Protein AF-A0A919ZXW0-F1 (afdb_monomer_lite)

pLDDT: mean 82.47, std 14.69, range [40.94, 95.88]

Foldseek 3Di:
DDDPPWPADDPDDDDAAAAEDQQDFDADWDDRRPDIHGYAQWAFEDPVQDGDIDGHRDDVRVQVVNVVSVDHPDPVVVVVVVVVCPDCPVVVPD

Structure (mmCIF, N/CA/C/O backbone):
data_AF-A0A919ZXW0-F1
#
_entry.id   AF-A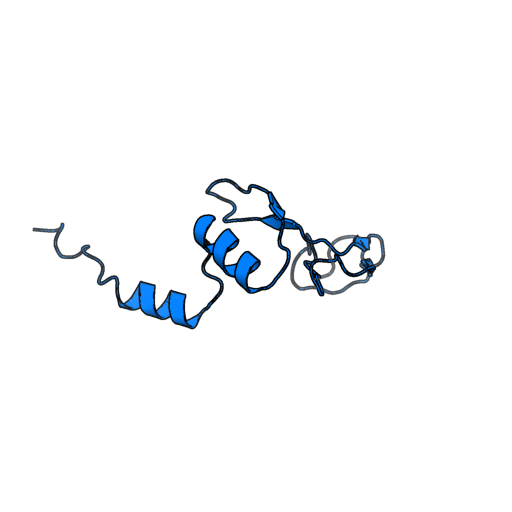0A919ZXW0-F1
#
loop_
_atom_site.group_PDB
_atom_site.id
_atom_site.type_symbol
_atom_site.label_atom_id
_atom_site.label_alt_id
_atom_site.label_comp_id
_atom_site.label_asym_id
_atom_site.label_entity_id
_atom_site.label_seq_id
_atom_site.pdbx_PDB_ins_code
_atom_site.Cartn_x
_atom_site.Cartn_y
_atom_site.Cartn_z
_atom_site.occupancy
_atom_site.B_iso_or_equiv
_atom_site.auth_seq_id
_atom_site.auth_comp_id
_atom_site.auth_asym_id
_atom_site.auth_atom_id
_atom_site.pdbx_PDB_model_num
ATOM 1 N N . MET A 1 1 ? -11.836 2.467 -21.014 1.00 50.50 1 MET A N 1
ATOM 2 C CA . MET A 1 1 ? -11.154 3.701 -21.457 1.00 50.50 1 MET A CA 1
ATOM 3 C C . MET A 1 1 ? -9.701 3.354 -21.729 1.00 50.50 1 MET A C 1
ATOM 5 O O . MET A 1 1 ? -9.125 2.641 -20.919 1.00 50.50 1 MET A O 1
ATOM 9 N N . ARG A 1 2 ? -9.147 3.759 -22.878 1.00 53.34 2 ARG A N 1
ATOM 10 C CA . ARG A 1 2 ? -7.698 3.696 -23.118 1.00 53.34 2 ARG A CA 1
ATOM 11 C C . ARG A 1 2 ? -7.099 4.978 -22.556 1.00 53.34 2 ARG A C 1
ATOM 13 O O . ARG A 1 2 ? -7.673 6.043 -22.772 1.00 53.34 2 ARG A O 1
ATOM 20 N N . TRP A 1 3 ? -6.031 4.875 -21.782 1.00 59.41 3 TRP A N 1
ATOM 21 C CA . TRP A 1 3 ? -5.321 6.047 -21.287 1.00 59.41 3 TRP A CA 1
ATOM 22 C C . TRP A 1 3 ? -4.027 6.180 -22.093 1.00 59.41 3 TRP A C 1
ATOM 24 O O . TRP A 1 3 ? -3.200 5.275 -22.058 1.00 59.41 3 TRP A O 1
ATOM 34 N N . GLY A 1 4 ? -3.892 7.267 -22.859 1.00 62.69 4 GLY A N 1
ATOM 35 C CA . GLY A 1 4 ? -2.736 7.513 -23.729 1.00 62.69 4 GLY A CA 1
ATOM 36 C C . GLY A 1 4 ? -2.588 6.506 -24.877 1.00 62.69 4 GLY A C 1
ATOM 37 O O . GLY A 1 4 ? -3.569 5.923 -25.340 1.00 62.69 4 GLY A O 1
ATOM 38 N N . SER A 1 5 ? -1.350 6.302 -25.327 1.00 59.25 5 SER A N 1
ATOM 39 C CA . SER A 1 5 ? -0.995 5.340 -26.376 1.00 59.25 5 SER A CA 1
ATOM 40 C C . SER A 1 5 ? -1.020 3.874 -25.896 1.00 59.25 5 SER A C 1
ATOM 42 O O . SER A 1 5 ? -0.951 2.961 -26.711 1.00 59.25 5 SER A O 1
ATOM 44 N N . ASN A 1 6 ? -1.195 3.616 -24.591 1.00 60.91 6 ASN A N 1
ATOM 45 C CA . ASN A 1 6 ? -1.132 2.274 -23.996 1.00 60.91 6 ASN A CA 1
ATOM 46 C C . ASN A 1 6 ? -2.200 1.303 -24.525 1.00 60.91 6 ASN A C 1
ATOM 48 O O . ASN 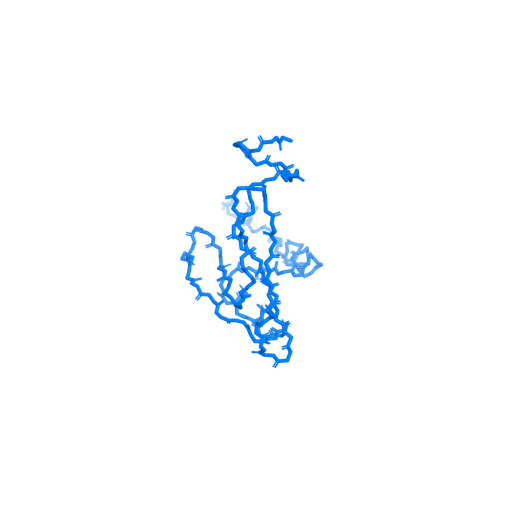A 1 6 ? -3.396 1.606 -24.611 1.00 60.91 6 ASN A O 1
ATOM 52 N N . SER A 1 7 ? -1.752 0.087 -24.847 1.00 69.69 7 SER A N 1
ATOM 53 C CA . SER A 1 7 ? -2.592 -1.035 -25.276 1.00 69.69 7 SER A CA 1
ATOM 54 C C . SER A 1 7 ? -3.304 -1.715 -24.100 1.00 69.69 7 SER A C 1
ATOM 56 O O . SER A 1 7 ? -4.357 -2.330 -24.298 1.00 69.69 7 SER A O 1
ATOM 58 N N . PHE A 1 8 ? -2.789 -1.555 -22.875 1.00 78.12 8 PHE A N 1
ATOM 59 C CA . PHE A 1 8 ? -3.362 -2.125 -21.659 1.00 78.12 8 PHE A CA 1
ATOM 60 C C . PHE A 1 8 ? -4.688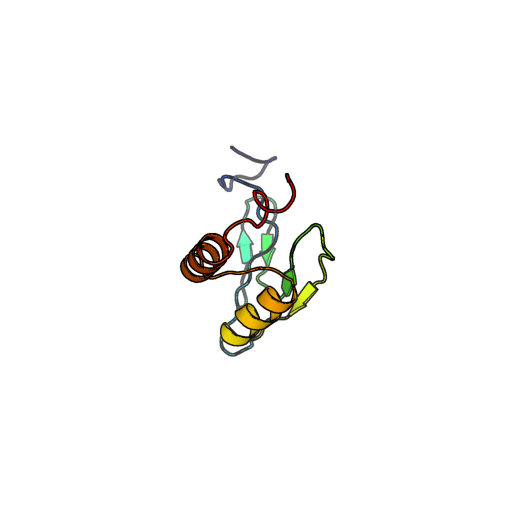 -1.459 -21.264 1.00 78.12 8 PHE A C 1
ATOM 62 O O . PHE A 1 8 ? -4.807 -0.236 -21.147 1.00 78.12 8 PHE A O 1
ATOM 69 N N . ARG A 1 9 ? -5.721 -2.280 -21.040 1.00 77.00 9 ARG A N 1
ATOM 70 C CA . ARG A 1 9 ? -7.084 -1.819 -20.748 1.00 77.00 9 ARG A CA 1
ATOM 71 C C . ARG A 1 9 ? -7.374 -1.914 -19.248 1.00 77.00 9 ARG A C 1
ATOM 73 O O . ARG A 1 9 ? -7.680 -2.989 -18.747 1.00 77.00 9 ARG A O 1
ATOM 80 N N . TRP A 1 10 ? -7.387 -0.773 -18.557 1.00 80.25 10 TRP A N 1
ATOM 81 C CA . TRP A 1 10 ? -7.821 -0.667 -17.157 1.00 80.25 10 TRP A CA 1
ATOM 82 C C . TRP A 1 10 ? -8.847 0.454 -16.964 1.00 80.25 10 TRP A C 1
ATOM 84 O O . TRP A 1 10 ? -8.984 1.354 -17.793 1.00 80.25 10 TRP A O 1
ATOM 94 N N . VAL A 1 11 ? -9.600 0.401 -15.864 1.00 80.81 11 VAL A N 1
ATOM 95 C CA . VAL A 1 11 ? -10.648 1.397 -15.568 1.00 80.81 11 VAL A CA 1
ATOM 96 C C . VAL A 1 11 ? -10.050 2.736 -15.096 1.00 80.81 11 VAL A C 1
ATOM 98 O O . VAL A 1 11 ? -10.674 3.782 -15.267 1.00 80.81 11 VAL A O 1
ATOM 101 N N . ARG A 1 12 ? -8.842 2.733 -14.517 1.00 82.12 12 ARG A N 1
ATOM 102 C CA . ARG A 1 12 ? -8.133 3.914 -13.978 1.00 82.12 12 ARG A CA 1
ATOM 103 C C . ARG A 1 12 ? -6.623 3.851 -14.287 1.00 82.12 12 ARG A C 1
ATOM 105 O O . ARG A 1 12 ? -6.136 2.801 -14.674 1.00 82.12 12 ARG A O 1
ATOM 112 N N . PRO A 1 13 ? -5.849 4.927 -14.112 1.00 79.00 13 PRO A N 1
ATOM 113 C CA . PRO A 1 13 ? -4.392 4.818 -14.120 1.00 79.00 13 PRO A CA 1
ATOM 114 C C . PRO A 1 13 ? -3.907 3.966 -12.939 1.00 79.00 13 PRO A C 1
ATOM 116 O O . PRO A 1 13 ? -4.327 4.180 -11.799 1.00 79.00 13 PRO A O 1
ATOM 119 N N . LEU A 1 14 ? -3.051 2.983 -13.217 1.00 86.94 14 LEU A N 1
ATOM 120 C CA . LEU A 1 14 ? -2.332 2.232 -12.191 1.00 86.94 14 LEU A CA 1
ATOM 121 C C . LEU A 1 14 ? -1.058 3.002 -11.830 1.00 86.94 14 LEU A C 1
ATOM 123 O O . LEU A 1 14 ? -0.353 3.471 -12.715 1.00 86.94 14 LEU A O 1
ATOM 127 N N . HIS A 1 15 ? -0.781 3.150 -10.535 1.00 84.88 15 HIS A N 1
ATOM 128 C CA . HIS A 1 15 ? 0.357 3.945 -10.052 1.00 84.88 15 HIS A CA 1
ATOM 129 C C . HIS A 1 15 ? 1.464 3.113 -9.398 1.00 84.88 15 HIS A C 1
ATOM 131 O O . HIS A 1 15 ? 2.595 3.576 -9.311 1.00 84.88 15 HIS A O 1
ATOM 137 N N . SER A 1 16 ? 1.137 1.935 -8.870 1.00 90.31 16 SER A N 1
ATOM 138 C CA . SER A 1 16 ? 2.081 1.047 -8.189 1.00 90.31 16 SER A CA 1
ATOM 139 C C . SER A 1 16 ? 1.449 -0.325 -7.986 1.00 90.31 16 SER A C 1
ATOM 141 O O . SER A 1 16 ? 0.236 -0.409 -7.773 1.00 90.31 16 SER A O 1
ATOM 143 N N . ILE A 1 17 ? 2.270 -1.372 -7.977 1.00 92.81 17 ILE A N 1
ATOM 144 C CA . ILE A 1 17 ? 1.858 -2.742 -7.662 1.00 92.81 17 ILE A CA 1
ATOM 145 C C . ILE A 1 17 ? 2.655 -3.201 -6.446 1.00 92.81 17 ILE A C 1
ATOM 147 O O . ILE A 1 17 ? 3.882 -3.249 -6.489 1.00 92.81 17 ILE A O 1
ATOM 151 N N . LEU A 1 18 ? 1.947 -3.510 -5.360 1.00 93.75 18 LEU A N 1
ATOM 152 C CA . LEU A 1 18 ? 2.549 -4.069 -4.156 1.00 93.75 18 LEU A CA 1
ATOM 153 C C . LEU A 1 18 ? 2.608 -5.593 -4.310 1.00 93.75 18 LEU A C 1
ATOM 155 O O . LEU A 1 18 ? 1.553 -6.227 -4.337 1.00 93.75 18 LEU A O 1
ATOM 159 N N . ALA A 1 19 ? 3.804 -6.166 -4.428 1.00 94.56 19 ALA A N 1
ATOM 160 C CA . ALA A 1 19 ? 3.980 -7.613 -4.554 1.00 94.56 19 ALA A CA 1
ATOM 161 C C . ALA A 1 19 ? 5.193 -8.061 -3.733 1.00 94.56 19 ALA A C 1
ATOM 163 O O . ALA A 1 19 ? 6.340 -7.840 -4.119 1.00 94.56 19 ALA A O 1
ATOM 164 N N . VAL A 1 20 ? 4.910 -8.650 -2.573 1.00 93.50 20 VAL A N 1
ATOM 165 C CA . VAL A 1 20 ? 5.902 -9.053 -1.573 1.00 93.50 20 VAL A CA 1
ATOM 166 C C . VAL A 1 20 ? 5.612 -10.487 -1.151 1.00 93.50 20 VAL A C 1
ATOM 168 O O . VAL A 1 20 ? 4.452 -10.833 -0.909 1.00 93.50 20 VAL A O 1
ATOM 171 N N . PHE A 1 21 ? 6.653 -11.306 -1.064 1.00 92.81 21 PHE A N 1
ATOM 172 C CA . PHE A 1 21 ? 6.600 -12.686 -0.600 1.00 92.81 21 PHE A CA 1
ATOM 173 C C . PHE A 1 21 ? 7.810 -12.942 0.301 1.00 92.81 21 PHE A C 1
ATOM 175 O O . PHE A 1 21 ? 8.916 -12.570 -0.061 1.00 92.81 21 PHE A O 1
ATOM 182 N N . GLU A 1 22 ? 7.593 -13.504 1.494 1.00 89.75 22 GLU A N 1
ATOM 183 C CA . GLU A 1 22 ? 8.666 -13.752 2.480 1.00 89.75 22 GLU A CA 1
ATOM 184 C C . GLU A 1 22 ? 9.554 -12.523 2.780 1.00 89.75 22 GLU A C 1
ATOM 186 O O . GLU A 1 22 ? 10.762 -12.636 2.934 1.00 89.75 22 GLU A O 1
ATOM 191 N N . ALA A 1 23 ? 8.942 -11.335 2.893 1.00 88.94 23 ALA A N 1
ATOM 192 C CA . ALA A 1 23 ? 9.622 -10.044 3.081 1.00 88.94 23 ALA A CA 1
ATOM 193 C C . ALA A 1 23 ? 10.508 -9.574 1.909 1.00 88.94 23 ALA A C 1
ATOM 195 O O . ALA A 1 23 ? 11.144 -8.525 2.006 1.00 88.94 23 ALA A O 1
ATOM 196 N N . GLU A 1 24 ? 10.475 -10.265 0.770 1.00 92.44 24 GLU A N 1
ATOM 197 C CA . GLU A 1 24 ? 11.162 -9.862 -0.452 1.00 92.44 24 GLU A CA 1
ATOM 198 C C . GLU A 1 24 ? 10.182 -9.360 -1.514 1.00 92.44 24 GLU A C 1
ATOM 200 O O . GLU A 1 24 ? 9.061 -9.853 -1.666 1.00 92.44 24 GLU A O 1
ATOM 205 N N . VAL A 1 25 ? 10.603 -8.342 -2.268 1.00 93.56 25 VAL A N 1
ATOM 206 C CA . VAL A 1 25 ? 9.835 -7.859 -3.419 1.00 93.56 25 VAL A CA 1
ATOM 207 C C . VAL A 1 25 ? 9.945 -8.889 -4.530 1.00 93.56 25 VAL A C 1
ATOM 209 O O . VAL A 1 25 ? 11.046 -9.241 -4.946 1.00 93.56 25 VAL A O 1
ATOM 212 N N . LEU A 1 26 ? 8.804 -9.334 -5.053 1.00 93.81 26 LEU A N 1
ATOM 213 C CA . LEU A 1 26 ? 8.805 -10.249 -6.186 1.00 93.81 26 LEU A CA 1
ATOM 214 C C . LEU A 1 26 ? 9.439 -9.575 -7.406 1.00 93.81 26 LEU A C 1
ATOM 216 O O . LEU A 1 26 ? 9.067 -8.463 -7.781 1.00 93.81 26 LEU A O 1
ATOM 220 N N . HIS A 1 27 ? 10.361 -10.275 -8.060 1.00 93.12 27 HIS A N 1
ATOM 221 C CA . HIS A 1 27 ? 10.943 -9.808 -9.310 1.00 93.12 27 HIS A CA 1
ATOM 222 C C . HIS A 1 27 ? 9.910 -9.920 -10.428 1.00 93.12 27 HIS A C 1
ATOM 224 O O . HIS A 1 27 ? 9.548 -11.011 -10.866 1.00 93.12 27 HIS A O 1
ATOM 230 N N . GLY A 1 28 ? 9.422 -8.773 -10.882 1.00 94.12 28 GLY A N 1
ATOM 231 C CA . GLY A 1 28 ? 8.459 -8.717 -11.962 1.00 94.12 28 GLY A CA 1
ATOM 232 C C . GLY A 1 28 ? 7.962 -7.309 -12.224 1.00 94.12 28 GLY A C 1
ATOM 233 O O . GLY A 1 28 ? 8.221 -6.358 -11.480 1.00 94.12 28 GLY A O 1
ATOM 234 N N . GLU A 1 29 ? 7.236 -7.195 -13.322 1.00 94.31 29 GLU A N 1
ATOM 235 C CA . GLU A 1 29 ? 6.638 -5.956 -13.774 1.00 94.31 29 GLU A CA 1
ATOM 236 C C . GLU A 1 29 ? 5.345 -6.254 -14.528 1.00 94.31 29 GLU A C 1
ATOM 238 O O . GLU A 1 29 ? 5.179 -7.319 -15.127 1.00 94.31 29 GLU A O 1
ATOM 243 N N . LEU A 1 30 ? 4.418 -5.303 -14.497 1.00 90.31 30 LEU A N 1
ATOM 244 C CA . LEU A 1 30 ? 3.242 -5.322 -15.352 1.00 90.31 30 LEU A CA 1
ATOM 245 C C . LEU A 1 30 ? 3.498 -4.441 -16.573 1.00 90.31 30 LEU A C 1
ATOM 247 O O . LEU A 1 30 ? 3.662 -3.227 -16.433 1.00 90.31 30 LEU A O 1
ATOM 251 N N . ASP A 1 31 ? 3.484 -5.051 -17.754 1.00 89.00 31 ASP A N 1
ATOM 252 C CA . ASP A 1 31 ? 3.564 -4.337 -19.026 1.00 89.00 31 ASP A CA 1
ATOM 253 C C . ASP A 1 31 ? 2.236 -3.626 -19.329 1.00 89.00 31 ASP A C 1
ATOM 255 O O . ASP A 1 31 ? 1.168 -4.246 -19.403 1.00 89.00 31 ASP A O 1
ATOM 259 N N . LEU A 1 32 ? 2.298 -2.304 -19.484 1.00 84.88 32 LEU A N 1
ATOM 260 C CA . LEU A 1 32 ? 1.161 -1.463 -19.844 1.00 84.88 32 LEU A CA 1
ATOM 261 C C . LEU A 1 32 ? 1.115 -1.132 -21.351 1.00 84.88 32 LEU A C 1
ATOM 263 O O . LEU A 1 32 ? 0.179 -0.462 -21.801 1.00 84.88 32 LEU A O 1
ATOM 267 N N . GLY A 1 33 ? 2.086 -1.596 -22.140 1.00 82.06 33 GLY A N 1
ATOM 268 C CA . GLY A 1 33 ? 2.219 -1.387 -23.583 1.00 82.06 33 GLY A CA 1
ATOM 269 C C . GLY A 1 33 ? 3.327 -0.397 -23.962 1.00 82.06 33 GLY A C 1
ATOM 270 O O . GLY A 1 33 ? 4.169 -0.726 -24.790 1.00 82.06 33 GLY A O 1
ATOM 271 N N . HIS A 1 34 ? 3.349 0.806 -23.375 1.00 77.94 34 HIS A N 1
ATOM 272 C CA . HIS A 1 34 ? 4.447 1.784 -23.525 1.00 77.94 34 HIS A CA 1
ATOM 273 C C . HIS A 1 34 ? 5.215 2.054 -22.232 1.00 77.94 34 HIS A C 1
ATOM 275 O O . HIS A 1 34 ? 6.226 2.749 -22.268 1.00 77.94 34 HIS A O 1
ATOM 281 N N . ASP A 1 35 ? 4.731 1.551 -21.099 1.00 83.06 35 ASP A N 1
ATOM 282 C CA . ASP A 1 35 ? 5.359 1.729 -19.793 1.00 83.06 35 ASP A CA 1
ATOM 283 C C . ASP A 1 35 ? 5.243 0.431 -18.991 1.00 83.06 35 ASP A C 1
ATOM 285 O O . ASP A 1 35 ? 4.415 -0.428 -19.306 1.00 83.06 35 ASP A O 1
ATOM 289 N N . LYS A 1 36 ? 6.064 0.288 -17.955 1.00 88.62 36 LYS A N 1
ATOM 290 C CA . LYS A 1 36 ? 6.149 -0.907 -17.119 1.00 88.62 36 LYS A CA 1
ATOM 291 C C . LYS A 1 36 ? 6.007 -0.523 -15.655 1.00 88.62 36 LYS A C 1
ATOM 293 O O . LYS A 1 36 ? 6.698 0.359 -15.152 1.00 88.62 36 LYS A O 1
ATOM 298 N N . LEU A 1 37 ? 5.121 -1.214 -14.945 1.00 91.44 37 LEU A N 1
ATOM 299 C CA . LEU A 1 37 ? 4.987 -1.065 -13.498 1.00 91.44 37 LEU A CA 1
ATOM 300 C C . LEU A 1 37 ? 5.753 -2.170 -12.788 1.00 91.44 37 LEU A C 1
ATOM 302 O O . LEU A 1 37 ? 5.242 -3.279 -12.635 1.00 91.44 37 LEU A O 1
ATOM 306 N N . VAL A 1 38 ? 6.955 -1.839 -12.324 1.00 95.38 38 VAL A N 1
ATOM 307 C CA . VAL A 1 38 ? 7.783 -2.730 -11.505 1.00 95.38 38 VAL A CA 1
ATOM 308 C C . VAL A 1 38 ? 7.115 -2.965 -10.151 1.00 95.38 38 VAL A C 1
ATOM 310 O O . VAL A 1 38 ? 6.548 -2.050 -9.540 1.00 95.38 38 VAL A O 1
ATOM 313 N N . PHE A 1 39 ? 7.169 -4.207 -9.686 1.00 95.88 39 PHE A N 1
ATOM 314 C CA . PHE A 1 39 ? 6.680 -4.583 -8.367 1.00 95.88 39 PHE A CA 1
ATOM 315 C C . PHE A 1 39 ? 7.495 -3.905 -7.260 1.00 95.88 39 PHE A C 1
ATOM 317 O O . PHE A 1 39 ? 8.692 -3.662 -7.389 1.00 95.88 39 PHE A O 1
ATOM 324 N N . THR A 1 40 ? 6.833 -3.551 -6.161 1.00 95.12 40 THR A N 1
ATOM 325 C CA . THR A 1 40 ? 7.464 -2.848 -5.039 1.00 95.12 40 THR A CA 1
ATOM 326 C C . THR A 1 40 ? 6.899 -3.314 -3.699 1.00 95.12 40 THR A C 1
ATOM 328 O O . THR A 1 40 ? 5.810 -3.880 -3.640 1.00 95.12 40 THR A O 1
ATOM 331 N N . ASN A 1 41 ? 7.620 -3.040 -2.611 1.00 95.25 41 ASN A N 1
ATOM 332 C CA . ASN A 1 41 ? 7.142 -3.137 -1.228 1.00 95.25 41 ASN A CA 1
ATOM 333 C C . ASN A 1 41 ? 6.638 -1.790 -0.678 1.00 95.25 41 ASN A C 1
ATOM 335 O O . ASN A 1 41 ? 6.297 -1.683 0.497 1.00 95.25 41 ASN A O 1
ATOM 339 N N . MET A 1 42 ? 6.584 -0.748 -1.510 1.00 93.81 42 MET A N 1
ATOM 340 C CA . MET A 1 42 ? 6.200 0.594 -1.086 1.00 93.81 42 MET A CA 1
ATOM 341 C C . MET A 1 42 ? 4.721 0.877 -1.361 1.00 93.81 42 MET A C 1
ATOM 343 O O . MET A 1 42 ? 4.237 0.782 -2.489 1.00 93.81 42 MET A O 1
ATOM 347 N N . THR A 1 43 ? 4.006 1.327 -0.335 1.00 92.44 43 THR A N 1
ATOM 348 C CA . THR A 1 43 ? 2.625 1.816 -0.419 1.00 92.44 43 THR A CA 1
ATOM 349 C C . THR A 1 43 ? 2.493 3.220 0.174 1.00 92.44 43 THR A C 1
ATOM 351 O O . THR A 1 43 ? 3.476 3.821 0.602 1.00 92.44 43 THR A O 1
ATOM 354 N N . ARG A 1 44 ? 1.287 3.795 0.153 1.00 90.19 44 ARG A N 1
ATOM 355 C CA . ARG A 1 44 ? 1.005 5.138 0.681 1.00 90.19 44 ARG A CA 1
ATOM 356 C C . ARG A 1 44 ? -0.284 5.155 1.492 1.00 90.19 44 ARG A C 1
ATOM 358 O O . ARG A 1 44 ? -1.240 4.449 1.178 1.00 90.19 44 ARG A O 1
ATOM 365 N N . GLY A 1 45 ? -0.298 6.007 2.513 1.00 86.19 45 GLY A N 1
ATOM 366 C CA . GLY A 1 45 ? -1.463 6.282 3.349 1.00 86.19 45 GLY A CA 1
ATOM 367 C C . GLY A 1 45 ? -2.533 7.152 2.683 1.00 86.19 45 GLY A C 1
ATOM 368 O O . GLY A 1 45 ? -2.586 7.327 1.462 1.00 86.19 45 GLY A O 1
ATOM 369 N N . HIS A 1 46 ? -3.411 7.732 3.503 1.00 83.88 46 HIS A N 1
ATOM 370 C CA . HIS A 1 46 ? -4.486 8.593 3.017 1.00 83.88 46 HIS A CA 1
ATOM 371 C C . HIS A 1 46 ? -3.944 9.862 2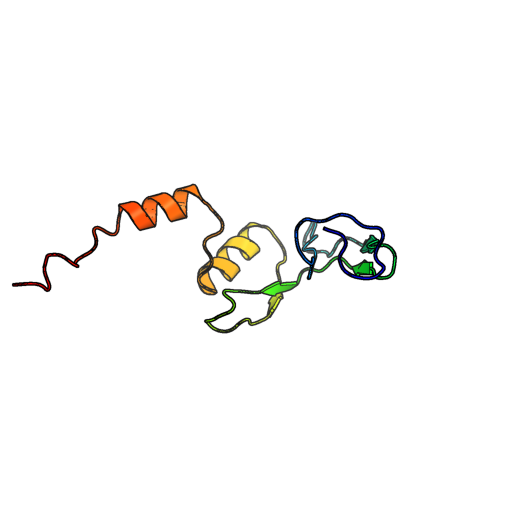.329 1.00 83.88 46 HIS A C 1
ATOM 373 O O . HIS A 1 46 ? -3.263 10.677 2.948 1.00 83.88 46 HIS A O 1
ATOM 379 N N . ARG A 1 47 ? -4.325 10.078 1.061 1.00 74.81 47 ARG A N 1
ATOM 380 C CA . ARG A 1 47 ? -3.804 11.154 0.190 1.00 74.81 47 ARG A CA 1
ATOM 381 C C . ARG A 1 47 ? -3.855 12.561 0.799 1.00 74.81 47 ARG A C 1
ATOM 383 O O . ARG A 1 47 ? -2.962 13.357 0.549 1.00 74.81 47 ARG A O 1
ATOM 390 N N . CYS A 1 48 ? -4.882 12.862 1.591 1.00 69.75 48 CYS A N 1
ATOM 391 C CA . CYS A 1 48 ? -5.085 14.192 2.176 1.00 69.75 48 CYS A CA 1
ATOM 392 C C . CYS A 1 48 ? -4.368 14.418 3.519 1.00 69.75 48 CYS A C 1
ATOM 394 O O . CYS A 1 48 ? -4.373 15.540 4.007 1.00 69.75 48 CYS A O 1
ATOM 396 N N . CYS A 1 49 ? -3.820 13.379 4.162 1.00 65.06 49 CYS A N 1
ATOM 397 C CA . CYS A 1 49 ? -3.348 13.452 5.555 1.00 65.06 49 CYS A CA 1
ATOM 398 C C . CYS A 1 49 ? -1.846 13.167 5.711 1.00 65.06 49 CYS A C 1
ATOM 400 O O . CYS A 1 49 ? -1.429 12.724 6.775 1.00 65.06 49 CYS A O 1
ATOM 402 N N . GLY A 1 50 ? -1.061 13.415 4.661 1.00 57.56 50 GLY A N 1
ATOM 403 C CA . GLY A 1 50 ? 0.344 13.016 4.583 1.00 57.56 50 GLY A CA 1
ATOM 404 C C . GLY A 1 50 ? 0.462 11.672 3.874 1.00 57.56 50 GLY A C 1
ATOM 405 O O . GLY A 1 50 ? 0.205 10.615 4.444 1.00 57.56 50 GLY A O 1
ATOM 406 N N . ALA A 1 51 ? 0.804 11.718 2.587 1.00 65.31 51 ALA A N 1
ATOM 407 C CA . ALA A 1 51 ? 1.004 10.535 1.757 1.00 65.31 51 ALA A CA 1
ATOM 408 C C . ALA A 1 51 ? 2.455 10.042 1.866 1.00 65.31 51 ALA A C 1
ATOM 410 O O . ALA A 1 51 ? 3.155 9.936 0.856 1.00 65.31 51 ALA A O 1
ATOM 411 N N . GLU A 1 52 ? 2.917 9.785 3.089 1.00 79.69 52 GLU A N 1
ATOM 412 C CA . GLU A 1 52 ? 4.246 9.215 3.295 1.00 79.69 52 GLU A CA 1
ATOM 413 C C . GLU A 1 52 ? 4.322 7.813 2.683 1.00 79.69 52 GLU A C 1
ATOM 415 O O . GLU A 1 52 ? 3.331 7.070 2.637 1.00 79.69 52 GLU A O 1
ATOM 420 N N . LYS A 1 53 ? 5.502 7.485 2.147 1.00 88.25 53 LYS A N 1
ATOM 421 C CA . LYS A 1 53 ? 5.789 6.147 1.635 1.00 88.25 53 LYS A CA 1
ATOM 422 C C . LYS A 1 53 ? 5.943 5.198 2.818 1.00 88.25 53 LYS A C 1
ATOM 424 O O . LYS A 1 53 ? 6.631 5.503 3.784 1.00 88.25 53 LYS A O 1
ATOM 429 N N . ILE A 1 54 ? 5.310 4.043 2.708 1.00 91.94 54 ILE A N 1
ATOM 430 C CA . ILE A 1 54 ? 5.263 3.003 3.725 1.00 91.94 54 ILE A CA 1
ATOM 431 C C . ILE A 1 54 ? 5.876 1.751 3.102 1.00 91.94 54 ILE A C 1
ATOM 433 O O . ILE A 1 54 ? 5.312 1.232 2.141 1.00 91.94 54 ILE A O 1
ATOM 437 N N . SER A 1 55 ? 7.003 1.274 3.632 1.00 93.12 55 SER A N 1
ATOM 438 C CA . SER A 1 55 ? 7.553 -0.041 3.268 1.00 93.12 55 SER A CA 1
ATOM 439 C C . SER A 1 55 ? 6.780 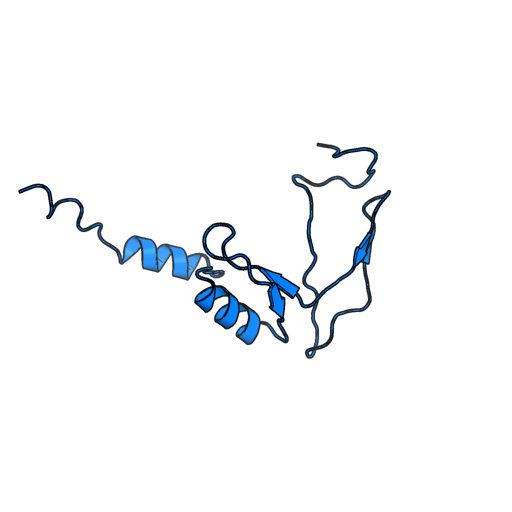-1.138 3.987 1.00 93.12 55 SER A C 1
ATOM 441 O O . SER A 1 55 ? 6.416 -0.949 5.150 1.00 93.12 55 SER A O 1
ATOM 443 N N . VAL A 1 56 ? 6.531 -2.256 3.317 1.00 92.94 56 VAL A N 1
ATOM 444 C CA . VAL A 1 56 ? 5.692 -3.353 3.805 1.00 92.94 56 VAL A CA 1
ATOM 445 C C . VAL A 1 56 ? 6.399 -4.680 3.590 1.00 92.94 56 VAL A C 1
ATOM 447 O O . VAL A 1 56 ? 6.743 -5.002 2.457 1.00 92.94 56 VAL A O 1
ATOM 450 N N . ASP A 1 57 ? 6.522 -5.473 4.649 1.00 91.50 57 ASP A N 1
ATOM 451 C CA . ASP A 1 57 ? 7.255 -6.747 4.583 1.00 91.50 57 ASP A CA 1
ATOM 452 C C . ASP A 1 57 ? 6.308 -7.959 4.565 1.00 91.50 57 ASP A C 1
ATOM 454 O O . ASP A 1 57 ? 6.600 -9.005 3.993 1.00 91.50 57 ASP A O 1
ATOM 458 N N . ASN A 1 58 ? 5.128 -7.827 5.173 1.00 92.25 58 ASN A N 1
ATOM 459 C CA . ASN A 1 58 ? 4.099 -8.863 5.191 1.00 92.25 58 ASN A CA 1
ATOM 460 C C . ASN A 1 58 ? 2.697 -8.254 5.366 1.00 92.25 58 ASN A C 1
ATOM 462 O O . ASN A 1 58 ? 2.534 -7.045 5.535 1.00 92.25 58 ASN A O 1
ATOM 466 N N . PHE A 1 59 ? 1.660 -9.094 5.333 1.00 91.44 59 PHE A N 1
ATOM 467 C CA . PHE A 1 59 ? 0.276 -8.624 5.415 1.00 91.44 59 PHE A CA 1
ATOM 468 C C . PHE A 1 59 ? -0.106 -8.022 6.779 1.00 91.44 59 PHE A C 1
ATOM 470 O O . PHE A 1 59 ? -0.877 -7.063 6.824 1.00 91.44 59 PHE A O 1
ATOM 477 N N . ALA A 1 60 ? 0.421 -8.546 7.889 1.00 92.62 60 ALA A N 1
ATOM 478 C CA . ALA A 1 60 ? 0.132 -7.991 9.213 1.00 92.62 60 ALA A CA 1
ATOM 479 C C . ALA A 1 60 ? 0.725 -6.578 9.344 1.00 92.62 60 ALA A C 1
ATOM 481 O O . ALA A 1 60 ? 0.032 -5.628 9.707 1.00 92.62 60 ALA A O 1
ATOM 482 N N . ASP A 1 61 ? 1.978 -6.424 8.920 1.00 92.69 61 ASP A N 1
ATOM 483 C CA . ASP A 1 61 ? 2.680 -5.146 8.857 1.00 92.69 61 ASP A CA 1
ATOM 484 C C . ASP A 1 61 ? 1.978 -4.142 7.920 1.00 92.69 61 ASP A C 1
ATOM 486 O O . ASP A 1 61 ? 1.786 -2.973 8.268 1.00 92.69 61 ASP A O 1
ATOM 490 N N . TYR A 1 62 ? 1.489 -4.614 6.767 1.00 93.06 62 TYR A N 1
ATOM 491 C CA . TYR A 1 62 ? 0.668 -3.825 5.845 1.00 93.06 62 TYR A CA 1
ATOM 492 C C . TYR A 1 62 ? -0.570 -3.241 6.533 1.00 93.06 62 TYR A C 1
ATOM 494 O O . TYR A 1 62 ? -0.849 -2.043 6.418 1.00 93.06 62 TYR A O 1
ATOM 502 N N . GLN A 1 63 ? -1.312 -4.085 7.255 1.00 93.25 63 GLN A N 1
ATOM 503 C CA . GLN A 1 63 ? -2.538 -3.697 7.940 1.00 93.25 63 GLN A CA 1
ATOM 504 C C . GLN A 1 63 ? -2.269 -2.677 9.047 1.00 93.25 63 GLN A C 1
ATOM 506 O O . GLN A 1 63 ? -2.972 -1.663 9.131 1.00 93.25 63 GLN A O 1
ATOM 511 N N . ASP A 1 64 ? -1.235 -2.901 9.853 1.00 93.19 64 ASP A N 1
ATOM 512 C CA . ASP A 1 64 ? -0.883 -2.030 10.971 1.00 93.19 64 ASP A CA 1
ATOM 513 C C . ASP A 1 64 ? -0.368 -0.669 10.507 1.00 93.19 64 ASP A C 1
ATOM 515 O O . ASP A 1 64 ? -0.819 0.375 10.998 1.00 93.19 64 ASP A O 1
ATOM 519 N N . LYS A 1 65 ? 0.543 -0.646 9.528 1.00 92.19 65 LYS A N 1
ATOM 520 C CA . LYS A 1 65 ? 1.088 0.603 8.983 1.00 92.19 65 LYS A CA 1
ATOM 521 C C . LYS A 1 65 ? 0.006 1.421 8.277 1.00 92.19 65 LYS A C 1
ATOM 523 O O . LYS A 1 65 ? -0.087 2.630 8.505 1.00 92.19 65 LYS A O 1
ATOM 528 N N . LEU A 1 66 ? -0.876 0.789 7.497 1.00 91.81 66 LEU A N 1
ATOM 529 C CA . LEU A 1 66 ? -1.999 1.497 6.876 1.00 91.81 66 LEU A CA 1
ATOM 530 C C . LEU A 1 66 ? -3.004 2.019 7.902 1.00 91.81 66 LEU A C 1
ATOM 532 O O . LEU A 1 66 ? -3.472 3.152 7.770 1.00 91.81 66 LEU A O 1
ATOM 536 N N . ARG A 1 67 ? -3.286 1.256 8.960 1.00 90.94 67 ARG A N 1
ATOM 537 C CA . ARG A 1 67 ? -4.145 1.711 10.057 1.00 90.94 67 ARG A CA 1
ATOM 538 C C . ARG A 1 67 ? -3.572 2.952 10.746 1.00 90.94 67 ARG A C 1
ATOM 540 O O . ARG A 1 67 ? -4.321 3.906 10.965 1.00 90.94 67 ARG A O 1
ATOM 547 N N . LYS A 1 68 ? -2.262 2.982 11.030 1.00 89.56 68 LYS A N 1
ATOM 548 C CA . LYS A 1 68 ? -1.561 4.175 11.555 1.00 89.56 68 LYS A CA 1
ATOM 549 C C . LYS A 1 68 ? -1.666 5.357 10.586 1.00 89.56 68 LYS A C 1
ATOM 551 O O . LYS A 1 68 ? -1.930 6.480 11.007 1.00 89.56 68 LYS A O 1
ATOM 556 N N . ALA A 1 69 ? -1.599 5.084 9.284 1.00 89.75 69 ALA A N 1
ATOM 557 C CA . ALA A 1 69 ? -1.817 6.058 8.216 1.00 89.75 69 ALA A CA 1
ATOM 558 C C . ALA A 1 69 ? -3.305 6.371 7.926 1.00 89.75 69 ALA A C 1
ATOM 560 O O . ALA A 1 69 ? -3.641 6.923 6.873 1.00 89.75 69 ALA A O 1
ATOM 561 N N . ARG A 1 70 ? -4.205 6.045 8.870 1.00 88.12 70 ARG A N 1
ATOM 562 C CA . ARG A 1 70 ? -5.655 6.318 8.840 1.00 88.12 70 ARG A CA 1
ATOM 563 C C . ARG A 1 70 ? -6.412 5.618 7.705 1.00 88.12 70 ARG A C 1
ATOM 565 O O . ARG A 1 70 ? -7.471 6.084 7.282 1.00 88.12 70 ARG A O 1
ATOM 572 N N . VAL A 1 71 ? -5.905 4.486 7.228 1.00 90.75 71 VAL A N 1
ATOM 573 C CA . VAL A 1 71 ? -6.541 3.646 6.209 1.00 90.75 71 VAL A CA 1
ATOM 574 C C . VAL A 1 71 ? -6.990 2.332 6.844 1.00 90.75 71 VAL A C 1
ATOM 576 O O . VAL A 1 71 ? -6.194 1.581 7.393 1.00 90.75 71 VAL A O 1
ATOM 579 N N . ILE A 1 72 ? -8.289 2.039 6.757 1.00 91.75 72 ILE A N 1
ATOM 580 C CA . ILE A 1 72 ? -8.863 0.762 7.202 1.00 91.75 72 ILE A CA 1
ATOM 581 C C . ILE A 1 72 ? -9.085 -0.108 5.966 1.00 91.75 72 ILE A C 1
ATOM 583 O O . ILE A 1 72 ? -9.936 0.217 5.134 1.00 91.75 72 ILE A O 1
ATOM 587 N N . ILE A 1 73 ? -8.321 -1.196 5.859 1.00 91.50 73 ILE A N 1
ATOM 588 C CA . ILE A 1 73 ? -8.371 -2.131 4.724 1.00 91.50 73 ILE A CA 1
ATOM 589 C C . ILE A 1 73 ? -9.614 -3.023 4.814 1.00 91.50 73 ILE A C 1
ATOM 591 O O . ILE A 1 73 ? -10.313 -3.224 3.820 1.00 91.50 73 ILE A O 1
ATOM 595 N N . ASP A 1 74 ? -9.918 -3.536 6.010 1.00 93.44 74 ASP A N 1
ATOM 596 C CA . ASP A 1 74 ? -11.035 -4.456 6.197 1.00 93.44 74 ASP A CA 1
ATOM 597 C C . ASP A 1 74 ? -12.387 -3.728 6.105 1.00 93.44 74 ASP A C 1
ATOM 599 O O . ASP A 1 74 ? -12.734 -2.824 6.878 1.00 93.44 74 ASP A O 1
ATOM 603 N N . ARG A 1 75 ? -13.195 -4.151 5.133 1.00 93.88 75 ARG A N 1
ATOM 604 C CA . ARG A 1 75 ? -14.502 -3.549 4.854 1.00 93.88 75 ARG A CA 1
ATOM 605 C C . ARG A 1 75 ? -15.487 -3.737 6.009 1.00 93.88 75 ARG A C 1
ATOM 607 O O . ARG A 1 75 ? -16.299 -2.840 6.263 1.00 93.88 75 ARG A O 1
ATOM 614 N N . ASN A 1 76 ? -15.463 -4.892 6.670 1.00 94.94 76 ASN A N 1
ATOM 615 C CA . ASN A 1 76 ? -16.412 -5.234 7.726 1.00 94.94 76 ASN A CA 1
ATOM 616 C C . ASN A 1 76 ? -16.122 -4.435 8.994 1.00 94.94 76 ASN A C 1
ATOM 618 O O . ASN A 1 76 ? -17.040 -3.888 9.603 1.00 94.94 76 ASN A O 1
ATOM 622 N N . GLU A 1 77 ? -14.851 -4.289 9.341 1.00 93.06 77 GLU A N 1
ATOM 623 C CA . GLU A 1 77 ? -14.358 -3.404 10.378 1.00 93.06 77 GLU A CA 1
ATOM 624 C C . GLU A 1 77 ? -14.781 -1.963 10.117 1.00 93.06 77 GLU A C 1
ATOM 626 O O . GLU A 1 77 ? -15.416 -1.348 10.976 1.00 93.06 77 GLU A O 1
ATOM 631 N N . ARG A 1 78 ? -14.527 -1.445 8.909 1.00 93.12 78 ARG A N 1
ATOM 632 C CA . ARG A 1 78 ? -14.951 -0.089 8.547 1.00 93.12 78 ARG A CA 1
ATOM 633 C C . ARG A 1 78 ? -16.462 0.087 8.719 1.00 93.12 78 ARG A C 1
ATOM 635 O O . ARG A 1 78 ? -16.911 1.080 9.287 1.00 93.12 78 ARG A O 1
ATOM 642 N N . LYS A 1 79 ? -17.257 -0.894 8.277 1.00 93.19 79 LYS A N 1
ATOM 643 C CA . LYS A 1 79 ? -18.721 -0.898 8.436 1.00 93.19 79 LYS A CA 1
ATOM 644 C C . LYS A 1 79 ? -19.132 -0.899 9.911 1.00 93.19 79 LYS A C 1
ATOM 646 O O . LYS A 1 79 ? -20.034 -0.148 10.276 1.00 93.19 79 LYS A O 1
ATOM 651 N N . ARG A 1 80 ? -18.485 -1.707 10.759 1.00 93.56 80 ARG A N 1
ATOM 652 C CA . ARG A 1 80 ? -18.744 -1.745 12.209 1.00 93.56 80 ARG A CA 1
ATOM 653 C C . ARG A 1 80 ? -18.425 -0.411 12.872 1.00 93.56 80 ARG A C 1
ATOM 655 O O . ARG A 1 80 ? -19.250 0.074 13.633 1.00 93.56 80 ARG A O 1
ATOM 662 N N . LEU A 1 81 ? -17.287 0.206 12.554 1.00 89.94 81 LEU A N 1
ATOM 663 C CA . LEU A 1 81 ? -16.893 1.505 13.111 1.00 89.94 81 LEU A CA 1
ATOM 664 C C . LEU A 1 81 ? -17.872 2.618 12.727 1.00 89.94 81 LEU A C 1
ATOM 666 O O . LEU A 1 81 ? -18.246 3.421 13.577 1.00 89.94 81 LEU A O 1
ATOM 670 N N . ILE A 1 82 ? -18.333 2.629 11.472 1.00 88.75 82 ILE A N 1
ATOM 671 C CA . ILE A 1 82 ? -19.355 3.576 11.004 1.00 88.75 82 ILE A CA 1
ATOM 672 C C . ILE A 1 82 ? -20.673 3.364 11.755 1.00 88.75 82 ILE A C 1
ATOM 674 O O . ILE A 1 82 ? -21.264 4.331 12.220 1.00 88.75 82 ILE A O 1
ATOM 678 N N . LYS A 1 83 ? -21.115 2.112 11.923 1.00 89.31 83 LYS A N 1
ATOM 679 C CA . LYS A 1 83 ? -22.331 1.794 12.689 1.00 89.31 83 LYS A CA 1
ATOM 680 C C . LYS A 1 83 ? -22.204 2.141 14.178 1.00 89.31 83 LYS A C 1
ATOM 682 O O . LYS A 1 83 ? -23.159 2.631 14.765 1.00 89.31 83 LYS A O 1
ATOM 687 N N . LYS A 1 84 ? -21.038 1.880 14.783 1.00 86.56 84 LYS A N 1
ATOM 688 C CA . LYS A 1 84 ? -20.748 2.120 16.207 1.00 86.56 84 LYS A CA 1
ATOM 689 C C . LYS A 1 84 ? -20.534 3.596 16.530 1.00 86.56 84 LYS A C 1
ATOM 691 O O . LYS A 1 84 ? -20.578 3.946 17.700 1.00 86.56 84 LYS A O 1
ATOM 696 N N . LYS A 1 85 ? -20.301 4.466 15.545 1.00 70.56 85 LYS A N 1
ATOM 697 C CA . LYS A 1 85 ? -20.400 5.916 15.732 1.00 70.56 85 LYS A CA 1
ATOM 698 C C . LYS A 1 85 ? -21.854 6.353 15.487 1.00 70.56 85 LYS A C 1
ATOM 700 O O . LYS A 1 85 ? -22.135 6.829 14.383 1.00 70.56 85 LYS A O 1
ATOM 705 N N . PRO A 1 86 ? -22.792 6.251 16.461 1.00 55.84 86 PRO A N 1
ATOM 706 C CA . PRO A 1 86 ? -23.983 7.067 16.388 1.00 55.84 86 PRO A CA 1
ATOM 707 C C . PRO A 1 86 ? -23.486 8.507 16.414 1.00 55.84 86 PRO A C 1
ATOM 709 O O . PRO A 1 86 ? -22.699 8.947 17.251 1.00 55.84 86 PRO A O 1
ATOM 712 N N . LYS A 1 87 ? -23.851 9.198 15.354 1.00 53.19 87 LYS A N 1
ATOM 713 C CA . LYS A 1 87 ? -23.470 10.561 15.075 1.00 53.19 87 LYS A CA 1
ATOM 714 C C . LYS A 1 87 ? -24.062 11.371 16.265 1.00 53.19 87 LYS A C 1
ATOM 716 O O . LYS A 1 87 ? -25.272 11.372 16.476 1.00 53.19 87 LYS A O 1
ATOM 721 N N . ASN A 1 88 ? -23.222 12.043 17.050 1.00 48.19 88 ASN A N 1
ATOM 722 C CA . ASN A 1 88 ? -23.620 13.003 18.100 1.00 48.19 88 ASN A CA 1
ATOM 723 C C . ASN A 1 88 ? -24.126 14.328 17.469 1.00 48.19 88 ASN A C 1
ATOM 725 O O . ASN A 1 88 ? -23.911 15.417 17.980 1.00 48.19 88 ASN A O 1
ATOM 729 N N . TRP A 1 89 ? -24.736 14.251 16.280 1.00 51.28 89 TRP A N 1
ATOM 730 C CA . TRP A 1 89 ? -25.221 15.414 15.524 1.00 51.28 89 TRP A CA 1
ATOM 731 C C . TRP A 1 89 ? -26.583 15.903 16.006 1.00 51.28 89 TRP A C 1
ATOM 733 O O . TRP A 1 89 ? -26.953 17.028 15.696 1.00 51.28 89 TRP A O 1
ATOM 743 N N . LEU A 1 90 ? -27.329 15.059 16.7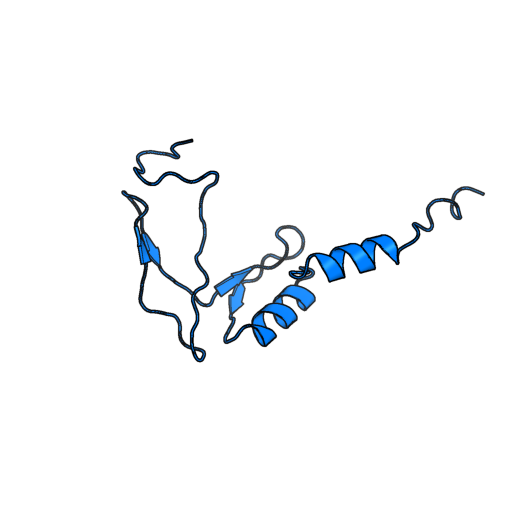24 1.00 54.16 90 LEU A N 1
ATOM 744 C CA . LEU A 1 90 ? -28.627 15.408 17.307 1.00 54.16 90 LEU A CA 1
ATOM 745 C C . LEU A 1 90 ? -28.483 16.076 18.683 1.00 54.16 90 LEU A C 1
ATOM 747 O O . LEU A 1 90 ? -29.341 16.854 19.064 1.00 54.16 90 LEU A O 1
ATOM 751 N N . THR A 1 91 ? -27.382 15.837 19.397 1.00 54.22 91 THR A N 1
ATOM 752 C CA . THR A 1 91 ? -27.094 16.397 20.731 1.00 54.22 91 THR A CA 1
ATOM 753 C C . THR A 1 91 ? -26.417 17.770 20.704 1.00 54.22 91 THR A C 1
ATOM 755 O O . THR A 1 91 ? -26.252 18.373 21.753 1.00 54.22 91 THR A O 1
ATOM 758 N N . LEU A 1 92 ? -26.053 18.285 19.524 1.00 53.16 92 LEU A N 1
ATOM 759 C CA . LEU A 1 92 ? -25.488 19.633 19.331 1.00 53.16 92 LEU A CA 1
ATOM 760 C C . LEU A 1 92 ? -26.509 20.631 18.742 1.00 53.16 92 LEU A C 1
ATOM 762 O O . LEU A 1 92 ? -26.119 21.670 18.216 1.00 53.16 92 LEU A O 1
ATOM 766 N N . ARG A 1 93 ? -27.806 20.289 18.752 1.00 47.78 93 ARG A N 1
ATOM 767 C CA . ARG A 1 93 ? -28.903 21.119 18.216 1.00 47.78 93 ARG A CA 1
ATOM 768 C C . ARG A 1 93 ? -29.940 21.564 19.257 1.00 47.78 93 ARG A C 1
ATOM 770 O O . ARG A 1 93 ? -30.940 22.146 18.850 1.00 47.78 93 ARG A O 1
ATOM 777 N N . ASN A 1 94 ? -29.686 21.326 20.544 1.00 40.94 94 ASN A N 1
ATOM 778 C CA . ASN A 1 94 ? -30.437 21.939 21.641 1.00 40.94 94 ASN A CA 1
ATOM 779 C C . ASN A 1 94 ? -29.550 22.936 22.372 1.00 40.94 94 ASN A C 1
ATOM 781 O O . ASN A 1 94 ? -28.385 22.563 22.636 1.00 40.94 94 ASN A O 1
#

Sequence (94 aa):
MRWGSNSFRWVRPLHSILAVFEAEVLHGELDLGHDKLVFTNMTRGHRCCGAEKISVDNFADYQDKLRKARVIIDRNERKRLIKKKPKNWLTLRN

Radius of gyration: 18.36 Å; chains: 1; bounding box: 42×36×48 Å

Secondary structure (DSSP, 8-state):
---TT-----SS----EE-EETTEE-S-EEE-SS-EEEEESEEE--TTS---EEE-SSHHHHHHHHHHTT----HHHHHHHHHH---TTSTT--